Protein AF-A0A7C2IWE6-F1 (afdb_monomer_lite)

Radius of gyration: 13.64 Å; chains: 1; bounding box: 40×18×41 Å

Secondary structure (DSSP, 8-state):
---SSSHHHHHHHHHHHHHHHHHHHHHTT-HHHHHHHHHHHHHH-TT-HHHHHHHHHHHHHTT-HHHHHHTT-

Sequence (73 aa):
MAEGQDKILESGSDSILFAHKAFKFLENQQSEEALSICEEGVKRFPFYAEGHFILGKCYQTLKKYDDAKNEYE

Foldseek 3Di:
DPPPPDVVVVLVCLLVVLLVVLVVCVVVVVLVVSLVSLVVSCVSVVPSLSSLVSNLVSCVSVVVNVSSVVSVD

Structure (mmCIF, N/CA/C/O backbone):
data_AF-A0A7C2IWE6-F1
#
_entry.id   AF-A0A7C2IWE6-F1
#
loop_
_atom_site.group_PDB
_atom_site.id
_atom_site.type_symbol
_atom_site.label_atom_id
_atom_site.label_alt_id
_atom_site.label_comp_id
_atom_site.label_asym_id
_atom_site.label_entity_id
_atom_site.label_seq_id
_atom_site.pdbx_PDB_ins_code
_atom_site.Cartn_x
_atom_site.Cartn_y
_atom_site.Cartn_z
_atom_site.occupancy
_atom_site.B_iso_or_equiv
_atom_site.auth_seq_id
_atom_site.auth_comp_id
_atom_site.auth_asym_id
_atom_site.auth_atom_id
_atom_site.pdbx_PDB_model_num
ATOM 1 N N . MET A 1 1 ? 29.558 5.227 -29.720 1.00 42.31 1 MET A N 1
ATOM 2 C CA . MET A 1 1 ? 28.115 5.450 -29.500 1.00 42.31 1 MET A CA 1
ATOM 3 C C . MET A 1 1 ? 27.643 4.423 -28.488 1.00 42.31 1 MET A C 1
ATOM 5 O O . MET A 1 1 ? 27.399 3.285 -28.859 1.00 42.31 1 MET A O 1
ATOM 9 N N . ALA A 1 2 ? 27.630 4.783 -27.209 1.00 47.72 2 ALA A N 1
ATOM 10 C CA . ALA A 1 2 ? 27.138 3.930 -26.132 1.00 47.72 2 ALA A CA 1
ATOM 11 C C . ALA A 1 2 ? 26.264 4.807 -25.229 1.00 47.72 2 ALA A C 1
ATOM 13 O O . ALA A 1 2 ? 26.724 5.297 -24.211 1.00 47.72 2 ALA A O 1
ATOM 14 N N . GLU A 1 3 ? 25.032 5.077 -25.661 1.00 47.94 3 GLU A N 1
ATOM 15 C CA . GLU A 1 3 ? 24.079 5.932 -24.926 1.00 47.94 3 GLU A CA 1
ATOM 16 C C . GLU A 1 3 ? 22.781 5.185 -24.566 1.00 47.94 3 GLU A C 1
ATOM 18 O O . GLU A 1 3 ? 21.728 5.780 -24.385 1.00 47.94 3 GLU A O 1
ATOM 23 N N . GLY A 1 4 ? 22.825 3.853 -24.468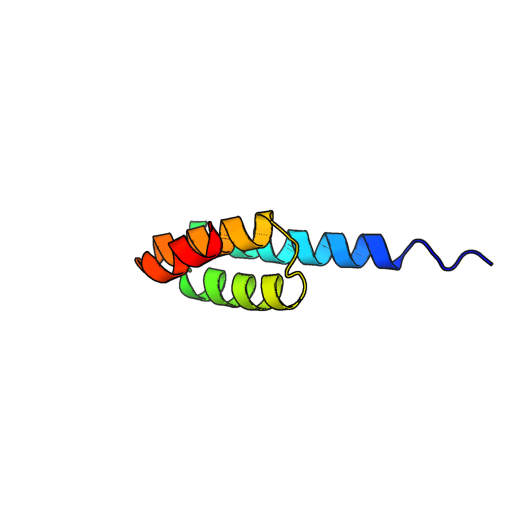 1.00 53.59 4 GLY A N 1
ATOM 24 C CA . GLY A 1 4 ? 21.610 3.036 -24.362 1.00 53.59 4 GLY A CA 1
ATOM 25 C C . GLY A 1 4 ? 21.339 2.341 -23.026 1.00 53.59 4 GLY A C 1
ATOM 26 O O . GLY A 1 4 ? 20.392 1.565 -22.983 1.00 53.59 4 GLY A O 1
ATOM 27 N N . GLN A 1 5 ? 22.156 2.518 -21.977 1.00 46.34 5 GLN A N 1
ATOM 28 C CA . GLN A 1 5 ? 22.087 1.637 -20.788 1.00 46.34 5 GLN A CA 1
ATOM 29 C C . GLN A 1 5 ? 21.902 2.341 -19.432 1.00 46.34 5 GLN A C 1
ATOM 31 O O . GLN A 1 5 ? 21.605 1.665 -18.454 1.00 46.34 5 GLN A O 1
ATOM 36 N N . ASP A 1 6 ? 21.978 3.671 -19.360 1.00 46.34 6 ASP A N 1
ATOM 37 C CA . ASP A 1 6 ? 21.925 4.385 -18.070 1.00 46.34 6 ASP A CA 1
ATOM 38 C C . ASP A 1 6 ? 20.485 4.679 -17.591 1.00 46.34 6 ASP A C 1
ATOM 40 O O . ASP A 1 6 ? 20.171 4.618 -16.406 1.00 46.34 6 ASP A O 1
ATOM 44 N N . LYS A 1 7 ? 19.539 4.861 -18.524 1.00 47.69 7 LYS A N 1
ATOM 45 C CA . LYS A 1 7 ? 18.155 5.265 -18.202 1.00 47.69 7 LYS A CA 1
ATOM 46 C C . LYS A 1 7 ? 17.279 4.151 -17.602 1.00 47.69 7 LYS A C 1
ATOM 48 O O . LYS A 1 7 ? 16.233 4.424 -17.010 1.00 47.69 7 LYS A O 1
ATOM 53 N N . ILE A 1 8 ? 17.692 2.890 -17.757 1.00 50.06 8 ILE A N 1
ATOM 54 C CA . ILE A 1 8 ? 16.964 1.723 -17.227 1.00 50.06 8 ILE A CA 1
ATOM 55 C C . ILE A 1 8 ? 17.255 1.544 -15.727 1.00 50.06 8 ILE A C 1
ATOM 57 O O . ILE A 1 8 ? 16.367 1.155 -14.969 1.00 50.06 8 ILE A O 1
ATOM 61 N N . LEU A 1 9 ? 18.468 1.887 -15.280 1.00 49.59 9 LEU A N 1
ATOM 62 C CA . LEU A 1 9 ? 18.892 1.741 -13.884 1.00 49.59 9 LEU A CA 1
ATOM 63 C C . LEU A 1 9 ? 18.316 2.844 -12.982 1.00 49.59 9 LEU A C 1
ATOM 65 O O . LEU A 1 9 ? 17.910 2.550 -11.857 1.00 49.59 9 LEU A O 1
ATOM 69 N N . GLU A 1 10 ? 18.187 4.079 -13.476 1.00 51.47 10 GLU A N 1
ATOM 70 C CA . GLU A 1 10 ? 17.538 5.169 -12.725 1.00 51.47 10 GLU A CA 1
ATOM 71 C C . GLU A 1 10 ? 16.039 4.904 -12.510 1.00 51.47 10 GLU A C 1
ATOM 73 O O . GLU A 1 10 ? 15.533 5.027 -11.396 1.00 51.47 10 GLU A O 1
ATOM 78 N N . SER A 1 11 ? 15.343 4.419 -13.544 1.00 54.03 11 SER A N 1
ATOM 79 C CA . SER A 1 11 ? 13.899 4.139 -13.477 1.00 54.03 11 SER A CA 1
ATOM 80 C C . SER A 1 11 ? 13.563 2.980 -12.528 1.00 54.03 11 SER A C 1
ATOM 82 O O . SER A 1 11 ? 12.559 3.025 -11.813 1.00 54.03 11 SER A O 1
ATOM 84 N N . GLY A 1 12 ? 14.410 1.944 -12.485 1.00 59.47 12 GLY A N 1
ATOM 85 C CA . GLY A 1 12 ? 14.267 0.846 -11.525 1.00 59.47 12 GLY A CA 1
ATOM 86 C C . GLY A 1 12 ? 14.530 1.296 -10.087 1.00 59.47 12 GLY A C 1
ATOM 87 O O . GLY A 1 12 ? 13.804 0.903 -9.175 1.00 59.47 12 GLY A O 1
ATOM 88 N N . SER A 1 13 ? 15.518 2.174 -9.897 1.00 69.12 13 SER A N 1
ATOM 89 C CA . SER A 1 13 ? 15.868 2.725 -8.585 1.00 69.12 13 SER A CA 1
ATOM 90 C C . SER A 1 13 ? 14.727 3.552 -8.001 1.00 69.12 13 SER A C 1
ATOM 92 O O . SER A 1 13 ? 14.364 3.343 -6.847 1.00 69.12 13 SER A O 1
ATOM 94 N N . ASP A 1 14 ? 14.114 4.432 -8.797 1.00 73.06 14 ASP A N 1
ATOM 95 C CA . ASP A 1 14 ? 12.971 5.239 -8.358 1.00 73.06 14 ASP A CA 1
ATOM 96 C C . ASP A 1 14 ? 11.734 4.387 -8.048 1.00 73.06 14 ASP A C 1
ATOM 98 O O . ASP A 1 14 ? 11.049 4.650 -7.056 1.00 73.06 14 ASP A O 1
ATOM 102 N N . SER A 1 15 ? 11.487 3.337 -8.846 1.00 74.00 15 SER A N 1
ATOM 103 C CA . SER A 1 15 ? 10.396 2.379 -8.612 1.00 74.00 15 SER A CA 1
ATOM 104 C C . SER A 1 15 ? 10.538 1.697 -7.247 1.00 74.00 15 SER A C 1
ATOM 106 O O . SER A 1 15 ? 9.622 1.692 -6.429 1.00 74.00 15 SER A O 1
ATOM 108 N N . ILE A 1 16 ? 11.732 1.186 -6.953 1.00 82.00 16 ILE A N 1
ATOM 109 C CA . ILE A 1 16 ? 12.027 0.522 -5.678 1.00 82.00 16 ILE A CA 1
ATOM 110 C C . ILE A 1 16 ? 12.035 1.535 -4.524 1.00 82.00 16 ILE A C 1
ATOM 112 O O . ILE A 1 16 ? 11.595 1.240 -3.410 1.00 82.00 16 ILE A O 1
ATOM 116 N N . LEU A 1 17 ? 12.512 2.757 -4.775 1.00 86.31 17 LEU A N 1
ATOM 117 C CA . LEU A 1 17 ? 12.661 3.788 -3.755 1.00 86.31 17 LEU A CA 1
ATOM 118 C C . LEU A 1 17 ? 11.318 4.232 -3.176 1.00 86.31 17 LEU A C 1
ATOM 120 O O . LEU A 1 17 ? 11.223 4.401 -1.958 1.00 86.31 17 LEU A O 1
ATOM 124 N N . PHE A 1 18 ? 10.292 4.440 -4.007 1.00 89.12 18 PHE A N 1
ATOM 125 C CA . PHE A 1 18 ? 8.984 4.852 -3.494 1.00 89.12 18 PHE A CA 1
ATOM 126 C C . PHE A 1 18 ? 8.346 3.737 -2.656 1.00 89.12 18 PHE A C 1
ATOM 128 O O . PHE A 1 18 ? 7.832 4.016 -1.575 1.00 89.12 18 PHE A O 1
ATOM 135 N N . ALA A 1 19 ? 8.459 2.482 -3.102 1.00 90.62 19 ALA A N 1
ATOM 136 C CA . ALA A 1 19 ? 7.933 1.316 -2.401 1.00 90.62 19 ALA A CA 1
ATOM 137 C C . ALA A 1 19 ? 8.614 1.131 -1.035 1.00 90.62 19 ALA A C 1
ATOM 139 O O . ALA A 1 19 ? 7.943 1.050 -0.004 1.00 90.62 19 ALA A O 1
ATOM 140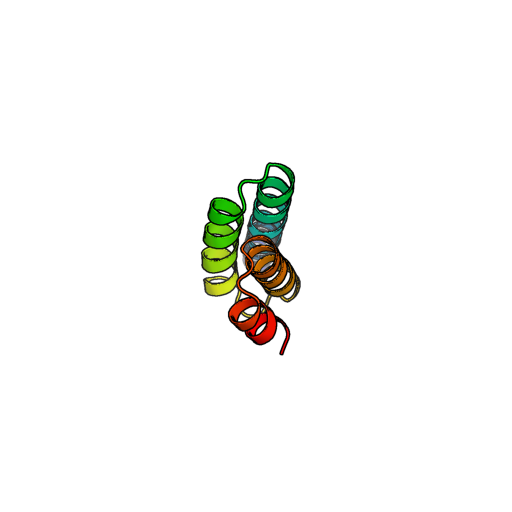 N N . HIS A 1 20 ? 9.948 1.178 -0.986 1.00 90.94 20 HIS A N 1
ATOM 141 C CA . HIS A 1 20 ? 10.689 1.129 0.277 1.00 90.94 20 HIS A CA 1
ATOM 142 C C . HIS A 1 20 ? 10.371 2.306 1.207 1.00 90.94 20 HIS A C 1
ATOM 144 O O . HIS A 1 20 ? 10.254 2.117 2.420 1.00 90.94 20 HIS A O 1
ATOM 150 N N . LYS A 1 21 ? 10.215 3.523 0.671 1.00 92.06 21 LYS A N 1
ATOM 151 C CA . LYS A 1 21 ? 9.807 4.683 1.476 1.00 92.06 21 LYS A CA 1
ATOM 152 C C . LYS A 1 21 ? 8.423 4.472 2.075 1.00 92.06 21 LYS A C 1
ATOM 154 O O . LYS A 1 21 ? 8.279 4.621 3.284 1.00 92.06 21 LYS A O 1
ATOM 159 N N . ALA A 1 22 ? 7.438 4.101 1.260 1.00 93.19 22 ALA A N 1
ATOM 160 C CA . ALA A 1 22 ? 6.077 3.849 1.717 1.00 93.19 22 ALA A CA 1
ATOM 161 C C . ALA A 1 22 ? 6.041 2.757 2.795 1.00 93.19 22 ALA A C 1
ATOM 163 O O . ALA A 1 22 ? 5.412 2.946 3.833 1.00 93.19 22 ALA A O 1
ATOM 164 N N . PHE A 1 23 ? 6.807 1.675 2.625 1.00 91.12 23 PHE A N 1
ATOM 165 C CA . PHE A 1 23 ? 6.954 0.644 3.654 1.00 91.12 23 PHE A CA 1
ATOM 166 C C . PHE A 1 23 ? 7.434 1.216 4.992 1.00 91.12 23 PHE A C 1
ATOM 168 O O . PHE A 1 23 ? 6.828 0.969 6.031 1.00 91.12 23 PHE A O 1
ATOM 175 N N . LYS A 1 24 ? 8.480 2.046 4.963 1.00 94.12 24 LYS A N 1
ATOM 176 C CA . LYS A 1 24 ? 9.028 2.679 6.165 1.00 94.12 24 LYS A CA 1
ATOM 177 C C . LYS A 1 24 ? 8.041 3.653 6.817 1.00 94.12 24 LYS A C 1
ATOM 179 O O . LYS A 1 24 ? 7.982 3.750 8.039 1.00 94.12 24 LYS A O 1
ATOM 184 N N . PHE A 1 25 ? 7.242 4.361 6.019 1.00 92.69 25 PHE A N 1
ATOM 185 C CA . PHE A 1 25 ? 6.162 5.199 6.539 1.00 92.69 25 PHE A CA 1
ATOM 186 C C . PHE A 1 25 ? 5.077 4.365 7.236 1.00 92.69 25 PHE A C 1
ATOM 188 O O . PHE A 1 25 ? 4.615 4.768 8.303 1.00 92.69 25 PHE A O 1
ATOM 195 N N . LEU A 1 26 ? 4.729 3.181 6.713 1.00 91.62 26 LEU A N 1
ATOM 196 C CA . LEU A 1 26 ? 3.816 2.255 7.396 1.00 91.62 26 LEU A CA 1
ATOM 197 C C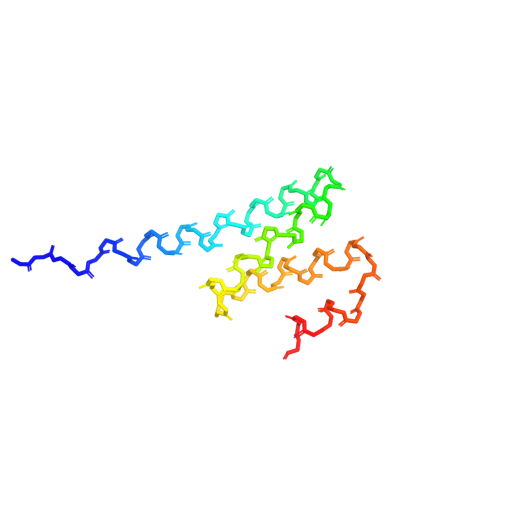 . LEU A 1 26 ? 4.373 1.788 8.748 1.00 91.62 26 LEU A C 1
ATOM 199 O O . LEU A 1 26 ? 3.636 1.781 9.732 1.00 91.62 26 LEU A O 1
ATOM 203 N N . GLU A 1 27 ? 5.668 1.462 8.827 1.00 92.25 27 GLU A N 1
ATOM 204 C CA . GLU A 1 27 ? 6.324 1.103 10.098 1.00 92.25 27 GLU A CA 1
ATOM 205 C C . GLU A 1 27 ? 6.267 2.244 11.125 1.00 92.25 27 GLU A C 1
ATOM 207 O O . GLU A 1 27 ? 6.089 2.010 12.320 1.00 92.25 27 GLU A O 1
ATOM 212 N N . ASN A 1 28 ? 6.332 3.490 10.652 1.00 92.88 28 ASN A N 1
ATOM 213 C CA . ASN A 1 28 ? 6.214 4.688 11.479 1.00 92.88 28 ASN A CA 1
ATOM 214 C C . ASN A 1 28 ? 4.758 5.087 11.799 1.00 92.88 28 ASN A C 1
ATOM 216 O O . ASN A 1 28 ? 4.537 6.173 12.333 1.00 92.88 28 ASN A O 1
ATOM 220 N N . GLN A 1 29 ? 3.761 4.255 11.470 1.00 91.06 29 GLN A N 1
ATOM 221 C CA . GLN A 1 29 ? 2.319 4.557 11.571 1.00 91.06 29 GLN A CA 1
ATOM 222 C C . GLN A 1 29 ? 1.851 5.742 10.702 1.00 91.06 29 GLN A C 1
ATOM 224 O O . GLN A 1 29 ? 0.708 6.187 10.805 1.00 91.06 29 GLN A O 1
ATOM 229 N N . GLN A 1 30 ? 2.692 6.226 9.790 1.00 94.12 30 GLN A N 1
ATOM 230 C CA . GLN A 1 30 ? 2.405 7.323 8.864 1.00 94.12 30 GLN A CA 1
ATOM 231 C C . GLN A 1 30 ? 1.732 6.788 7.592 1.00 94.12 30 GLN A C 1
ATOM 233 O O . GLN A 1 30 ? 2.225 6.939 6.476 1.00 94.12 30 GLN A O 1
ATOM 238 N N . SER A 1 31 ? 0.594 6.124 7.769 1.00 91.38 31 SER A N 1
ATOM 239 C CA . SER A 1 31 ? -0.070 5.369 6.699 1.00 91.38 31 SER A CA 1
ATOM 240 C C . SER A 1 31 ? -0.605 6.256 5.567 1.00 91.38 31 SER A C 1
ATOM 242 O O . SER A 1 31 ? -0.664 5.819 4.422 1.00 91.38 31 SER A O 1
ATOM 244 N N . GLU A 1 32 ? -0.960 7.508 5.865 1.00 92.75 32 GLU A N 1
ATOM 245 C CA . GLU A 1 32 ? -1.417 8.488 4.868 1.00 92.75 32 GLU A CA 1
ATOM 246 C C . GLU A 1 32 ? -0.274 8.969 3.959 1.00 92.75 32 GLU A C 1
ATOM 248 O O . GLU A 1 32 ? -0.434 9.038 2.742 1.00 92.75 32 GLU A O 1
ATOM 253 N N . GLU A 1 33 ? 0.905 9.228 4.531 1.00 93.31 33 GLU A N 1
ATOM 254 C CA . GLU A 1 33 ? 2.114 9.587 3.772 1.00 93.31 33 GLU A CA 1
ATOM 255 C C . GLU A 1 33 ? 2.577 8.412 2.903 1.00 93.31 33 GLU A C 1
ATOM 257 O O . GLU A 1 33 ? 2.920 8.592 1.733 1.00 93.31 33 GLU A O 1
ATOM 262 N N . ALA A 1 34 ? 2.535 7.194 3.460 1.00 94.12 34 ALA A N 1
ATOM 263 C CA . ALA A 1 34 ? 2.835 5.971 2.724 1.00 94.12 34 ALA A CA 1
ATOM 264 C C . ALA A 1 34 ? 1.931 5.825 1.495 1.00 94.12 34 ALA A C 1
ATOM 266 O O . ALA A 1 34 ? 2.425 5.554 0.400 1.00 94.12 34 ALA A O 1
ATOM 267 N N . LEU A 1 35 ? 0.627 6.063 1.677 1.00 94.06 35 LEU A N 1
ATOM 268 C CA . LEU A 1 35 ? -0.356 6.008 0.605 1.00 94.06 35 LEU A CA 1
ATOM 269 C C . LEU A 1 35 ? -0.023 7.007 -0.506 1.00 94.06 35 LEU A C 1
ATOM 271 O O . LEU A 1 35 ? 0.107 6.606 -1.657 1.00 94.06 35 LEU A O 1
ATOM 275 N N . SER A 1 36 ? 0.195 8.274 -0.152 1.00 94.06 36 SER A N 1
ATOM 276 C CA . SER A 1 36 ? 0.485 9.346 -1.112 1.00 94.06 36 SER A CA 1
ATOM 277 C C . SER A 1 36 ? 1.729 9.047 -1.964 1.00 94.06 36 SER A C 1
ATOM 279 O O . SER A 1 36 ? 1.719 9.189 -3.188 1.00 94.06 36 SER A O 1
ATOM 281 N N . ILE A 1 37 ? 2.798 8.549 -1.331 1.00 92.69 37 ILE A N 1
ATOM 282 C CA . ILE A 1 37 ? 4.041 8.180 -2.024 1.00 92.69 37 ILE A CA 1
ATOM 283 C C . ILE A 1 37 ? 3.831 6.978 -2.943 1.00 92.69 37 ILE A C 1
ATOM 285 O O . ILE A 1 37 ? 4.344 6.973 -4.064 1.00 92.69 37 ILE A O 1
ATOM 289 N N . CYS A 1 38 ? 3.097 5.964 -2.483 1.00 91.81 38 CYS A N 1
ATOM 290 C CA . CYS A 1 38 ? 2.789 4.799 -3.299 1.00 91.81 38 CYS A CA 1
ATOM 291 C C . CYS A 1 38 ? 1.895 5.158 -4.488 1.00 91.81 38 CYS A C 1
ATOM 293 O O . CYS A 1 38 ? 2.210 4.726 -5.590 1.00 91.81 38 CYS A O 1
ATOM 295 N N . GLU A 1 39 ? 0.858 5.982 -4.310 1.00 92.38 39 GLU A N 1
ATOM 296 C CA . GLU A 1 39 ? -0.018 6.442 -5.398 1.00 92.38 39 GLU A CA 1
ATOM 297 C C . GLU A 1 39 ? 0.767 7.189 -6.484 1.00 92.38 39 GLU A C 1
ATOM 299 O O . GLU A 1 39 ? 0.623 6.907 -7.673 1.00 92.38 39 GLU A O 1
ATOM 304 N N . GLU A 1 40 ? 1.646 8.116 -6.100 1.00 91.19 40 GLU A N 1
ATOM 305 C CA . GLU A 1 40 ? 2.500 8.819 -7.064 1.00 91.19 40 GLU A CA 1
ATOM 306 C C . GLU A 1 40 ? 3.522 7.885 -7.727 1.00 91.19 40 GLU A C 1
ATOM 308 O O . GLU A 1 40 ? 3.835 8.037 -8.912 1.00 91.19 40 GLU A O 1
ATOM 313 N N . GLY A 1 41 ? 4.022 6.898 -6.984 1.00 90.44 41 GLY A N 1
ATOM 314 C CA . GLY A 1 41 ? 4.928 5.873 -7.484 1.00 90.44 41 GLY A CA 1
ATOM 315 C C . GLY A 1 41 ? 4.288 4.979 -8.541 1.00 90.44 41 GLY A C 1
ATOM 316 O O . GLY A 1 41 ? 4.823 4.862 -9.643 1.00 90.44 41 GLY A O 1
ATOM 317 N N . VAL A 1 42 ? 3.114 4.406 -8.258 1.00 89.69 42 VAL A N 1
ATOM 318 C CA . VAL A 1 42 ? 2.403 3.535 -9.209 1.00 89.69 42 VAL A CA 1
ATOM 319 C C . VAL A 1 42 ? 1.879 4.305 -10.421 1.00 89.69 42 VAL A C 1
ATOM 321 O O . VAL A 1 42 ? 1.839 3.752 -11.512 1.00 89.69 42 VAL A O 1
ATOM 324 N N . LYS A 1 43 ? 1.571 5.607 -10.305 1.00 88.62 43 LYS A N 1
ATOM 325 C CA . LYS A 1 43 ? 1.249 6.440 -11.481 1.00 88.62 43 LYS A CA 1
ATOM 326 C C . LYS A 1 43 ? 2.420 6.548 -12.455 1.00 88.62 43 LYS A C 1
ATOM 328 O O . LYS A 1 43 ? 2.214 6.582 -13.666 1.00 88.62 43 LYS A O 1
ATOM 333 N N . ARG A 1 44 ? 3.649 6.631 -11.936 1.00 87.38 44 ARG A N 1
ATOM 334 C CA . ARG A 1 44 ? 4.874 6.674 -12.754 1.00 87.38 44 ARG A CA 1
ATOM 335 C C . ARG A 1 44 ? 5.276 5.288 -13.243 1.00 87.38 44 ARG A C 1
ATOM 337 O O . ARG A 1 44 ? 5.784 5.155 -14.354 1.00 87.38 44 ARG A O 1
ATOM 344 N N . PHE A 1 45 ? 5.022 4.271 -12.426 1.00 87.06 45 PHE A N 1
ATOM 345 C CA . PHE A 1 45 ? 5.411 2.888 -12.665 1.00 87.06 45 PHE A CA 1
ATOM 346 C C . PHE A 1 45 ? 4.205 1.944 -12.529 1.00 87.06 45 PHE A C 1
ATOM 348 O O . PHE A 1 45 ? 4.177 1.111 -11.623 1.00 87.06 45 PHE A O 1
ATOM 355 N N . PRO A 1 46 ? 3.227 2.019 -13.453 1.00 85.62 46 PRO A N 1
ATOM 356 C CA . PRO A 1 46 ? 1.974 1.257 -13.359 1.00 85.62 46 PRO A CA 1
ATOM 357 C C . PRO A 1 46 ? 2.149 -0.252 -13.568 1.00 85.62 46 PRO A C 1
ATOM 359 O O . PRO A 1 46 ? 1.216 -1.023 -13.403 1.00 85.62 46 PRO A O 1
ATOM 362 N N . PHE A 1 47 ? 3.344 -0.693 -13.968 1.00 85.75 47 PHE A N 1
ATOM 363 C CA . PHE A 1 47 ? 3.681 -2.108 -14.131 1.00 85.75 47 PHE A CA 1
ATOM 364 C C . PHE A 1 47 ? 4.529 -2.649 -12.972 1.00 85.75 47 PHE A C 1
ATOM 366 O O . PHE A 1 47 ? 4.972 -3.798 -13.013 1.00 85.75 47 PHE A O 1
ATOM 373 N N . TYR A 1 48 ? 4.805 -1.836 -11.946 1.00 87.06 48 TYR A N 1
ATOM 374 C CA . TYR A 1 48 ? 5.626 -2.253 -10.816 1.00 87.06 48 TYR A CA 1
ATOM 375 C C . TYR A 1 48 ? 4.771 -2.960 -9.761 1.00 87.06 48 TYR A C 1
ATOM 377 O O . TYR A 1 48 ? 4.172 -2.336 -8.886 1.00 87.06 48 TYR A O 1
ATOM 385 N N . ALA A 1 49 ? 4.737 -4.291 -9.848 1.00 87.06 49 ALA A N 1
ATOM 386 C CA . ALA A 1 49 ? 3.910 -5.152 -9.001 1.00 87.06 49 ALA A CA 1
ATOM 387 C C . ALA A 1 49 ? 4.135 -4.938 -7.492 1.00 87.06 49 ALA A C 1
ATOM 389 O O . ALA A 1 49 ? 3.189 -4.947 -6.709 1.00 87.06 49 ALA A O 1
ATOM 390 N N . GLU A 1 50 ? 5.380 -4.707 -7.071 1.00 87.06 50 GLU A N 1
ATOM 391 C CA . GLU A 1 50 ? 5.701 -4.473 -5.660 1.00 87.06 50 GLU A CA 1
ATOM 392 C C . GLU A 1 50 ? 5.173 -3.112 -5.169 1.00 87.06 50 GLU A C 1
ATOM 394 O O . GLU A 1 50 ? 4.741 -2.992 -4.024 1.00 87.06 50 GLU A O 1
ATOM 399 N N . GLY A 1 51 ? 5.096 -2.114 -6.056 1.00 89.75 51 GLY A N 1
ATOM 400 C CA . GLY A 1 51 ? 4.452 -0.829 -5.786 1.00 89.75 51 GLY A CA 1
ATOM 401 C C . GLY A 1 51 ? 2.957 -0.971 -5.504 1.00 89.75 51 GLY A C 1
ATOM 402 O O . GLY A 1 51 ? 2.488 -0.461 -4.487 1.00 89.75 51 GLY A O 1
ATOM 403 N N . HIS A 1 52 ? 2.240 -1.724 -6.345 1.00 91.31 52 HIS A N 1
ATOM 404 C CA . HIS A 1 52 ? 0.824 -2.057 -6.131 1.00 91.31 52 HIS A CA 1
ATOM 405 C C . HIS A 1 52 ? 0.617 -2.883 -4.857 1.00 91.31 52 HIS A C 1
ATOM 407 O O . HIS A 1 52 ? -0.291 -2.617 -4.071 1.00 91.31 52 HIS A O 1
ATOM 413 N N . PHE A 1 53 ? 1.523 -3.822 -4.565 1.00 91.25 53 PHE A N 1
ATOM 414 C CA . PHE A 1 53 ? 1.459 -4.602 -3.332 1.00 91.25 53 PHE A CA 1
ATOM 415 C C . PHE A 1 53 ? 1.546 -3.726 -2.072 1.00 91.25 53 PHE A C 1
ATOM 417 O O . PHE 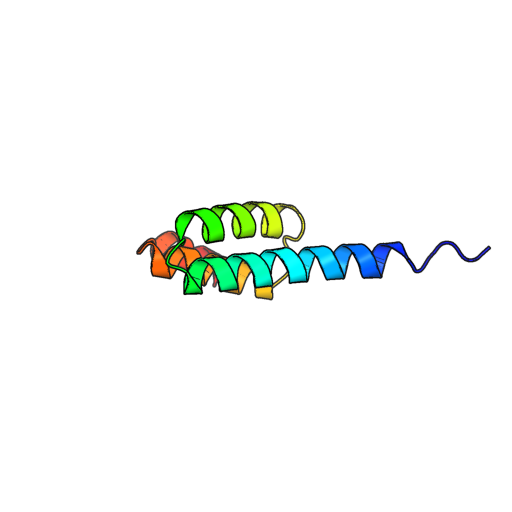A 1 53 ? 0.768 -3.906 -1.125 1.00 91.25 53 PHE A O 1
ATOM 424 N N . ILE A 1 54 ? 2.482 -2.769 -2.051 1.00 92.12 54 ILE A N 1
ATOM 425 C CA . ILE A 1 54 ? 2.630 -1.834 -0.930 1.00 92.12 54 ILE A CA 1
ATOM 426 C C . ILE A 1 54 ? 1.480 -0.827 -0.894 1.00 92.12 54 ILE A C 1
ATOM 428 O O . ILE A 1 54 ? 0.997 -0.528 0.198 1.00 92.12 54 ILE A O 1
ATOM 432 N N . LEU A 1 55 ? 0.975 -0.372 -2.041 1.00 93.56 55 LEU A N 1
ATOM 433 C CA . LEU A 1 55 ? -0.205 0.488 -2.110 1.00 93.56 55 LEU A CA 1
ATOM 434 C C . LEU A 1 55 ? -1.435 -0.201 -1.491 1.00 93.56 55 LEU A C 1
ATOM 436 O O . LEU A 1 55 ? -2.071 0.357 -0.594 1.00 93.56 55 LEU A O 1
ATOM 440 N N . GLY A 1 56 ? -1.683 -1.466 -1.835 1.00 93.88 56 GLY A N 1
ATOM 441 C CA . GLY A 1 56 ? -2.718 -2.280 -1.194 1.00 93.88 56 GLY A CA 1
ATOM 442 C C . GLY A 1 56 ? -2.507 -2.430 0.319 1.00 93.88 56 GLY A C 1
ATOM 443 O O . GLY A 1 56 ? -3.460 -2.337 1.095 1.00 93.88 56 GLY A O 1
ATOM 444 N N . LYS A 1 57 ? -1.257 -2.579 0.788 1.00 92.19 57 LYS A N 1
ATOM 445 C CA . LYS A 1 57 ? -0.948 -2.587 2.233 1.00 92.19 57 LYS A CA 1
ATOM 446 C C . LYS A 1 57 ? -1.257 -1.247 2.902 1.00 92.19 57 LYS A C 1
ATOM 448 O O . LYS A 1 57 ? -1.756 -1.237 4.031 1.00 92.19 57 LYS A O 1
ATOM 453 N N . CYS A 1 58 ? -0.980 -0.131 2.229 1.00 93.88 58 CYS A N 1
ATOM 454 C CA . CYS A 1 58 ? -1.320 1.202 2.720 1.00 93.88 58 CYS A CA 1
ATOM 455 C C . CYS A 1 58 ? -2.834 1.335 2.902 1.00 93.88 58 CYS A C 1
ATOM 457 O O . CYS A 1 58 ? -3.294 1.696 3.987 1.00 93.88 58 CYS A O 1
ATOM 459 N N . TYR A 1 59 ? -3.612 0.943 1.891 1.00 94.31 59 TYR A N 1
ATOM 460 C CA . TYR A 1 59 ? -5.071 0.927 1.967 1.00 94.31 59 TYR A CA 1
ATOM 461 C C . TYR A 1 59 ? -5.595 0.011 3.084 1.00 94.31 59 TYR A C 1
ATOM 463 O O . TYR A 1 59 ? -6.438 0.442 3.872 1.00 94.31 59 TYR A O 1
ATOM 471 N N . GLN A 1 60 ? -5.048 -1.200 3.246 1.00 92.75 60 GLN A N 1
ATOM 472 C CA . GLN A 1 60 ? -5.409 -2.093 4.358 1.00 92.75 60 GLN A CA 1
ATOM 473 C C . GLN A 1 60 ? -5.155 -1.456 5.731 1.00 92.75 60 GLN A C 1
ATOM 475 O O . GLN A 1 60 ? -5.990 -1.567 6.631 1.00 92.75 60 GLN A O 1
ATOM 480 N N . THR A 1 61 ? -4.022 -0.769 5.891 1.00 91.19 61 THR A N 1
ATOM 481 C CA . THR A 1 61 ? -3.640 -0.125 7.159 1.00 91.19 61 THR A CA 1
ATOM 482 C C . THR A 1 61 ? -4.569 1.049 7.481 1.00 91.19 61 THR A C 1
ATOM 484 O O . THR A 1 61 ? -4.953 1.252 8.632 1.00 91.19 61 THR A O 1
ATOM 487 N N . LEU A 1 62 ? -5.026 1.760 6.446 1.00 91.94 62 LEU A N 1
ATOM 488 C CA . LEU A 1 62 ? -6.037 2.817 6.524 1.00 91.94 62 LEU A CA 1
ATOM 489 C C . LEU A 1 62 ? -7.482 2.295 6.597 1.00 91.94 62 LEU A C 1
ATOM 491 O O . LEU A 1 62 ? -8.417 3.095 6.588 1.00 91.94 62 LEU A O 1
ATOM 495 N N . LYS A 1 63 ? -7.684 0.972 6.684 1.00 93.19 63 LYS A N 1
ATOM 496 C CA . LYS A 1 63 ? -8.998 0.301 6.687 1.00 93.19 63 LYS A CA 1
ATOM 497 C C . LYS A 1 63 ? -9.841 0.563 5.429 1.00 93.19 63 LYS A C 1
ATOM 499 O O . LYS A 1 63 ? -11.061 0.422 5.457 1.00 93.19 63 LYS A O 1
ATOM 504 N N . LYS A 1 64 ? -9.191 0.917 4.321 1.00 92.94 64 LYS A N 1
ATOM 505 C CA . LYS A 1 64 ? -9.782 1.097 2.990 1.00 92.94 64 LYS A CA 1
ATOM 506 C C . LYS A 1 64 ? -9.722 -0.222 2.218 1.00 92.94 64 LYS A C 1
ATOM 508 O O . LYS A 1 64 ? -8.935 -0.390 1.294 1.00 92.94 64 LYS A O 1
ATOM 513 N N . TYR A 1 65 ? -10.489 -1.209 2.667 1.00 89.81 65 TYR A N 1
ATOM 514 C CA . TYR A 1 65 ? -10.380 -2.576 2.145 1.00 89.81 65 TYR A CA 1
ATOM 515 C C . TYR A 1 65 ? -10.850 -2.712 0.692 1.00 89.81 65 TYR A C 1
ATOM 517 O O . TYR A 1 65 ? -10.281 -3.518 -0.039 1.00 89.81 65 TYR A O 1
ATOM 525 N N . ASP A 1 66 ? -11.836 -1.917 0.271 1.00 90.00 66 ASP A N 1
ATOM 526 C CA . ASP A 1 66 ? -12.317 -1.901 -1.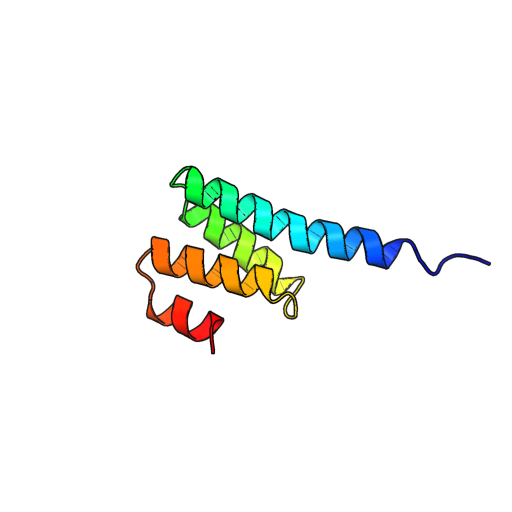115 1.00 90.00 66 ASP A CA 1
ATOM 527 C C . ASP A 1 66 ? -11.225 -1.419 -2.082 1.00 90.00 66 ASP A C 1
ATOM 529 O O . ASP A 1 66 ? -10.940 -2.088 -3.074 1.00 90.00 66 ASP A O 1
ATOM 533 N N . ASP A 1 67 ? -10.541 -0.319 -1.744 1.00 89.44 67 ASP A N 1
ATOM 534 C CA . ASP A 1 67 ? -9.407 0.192 -2.524 1.00 89.44 67 ASP A CA 1
ATOM 535 C C . ASP A 1 67 ? -8.240 -0.806 -2.526 1.00 89.44 67 ASP A C 1
ATOM 537 O O . ASP A 1 67 ? -7.658 -1.087 -3.569 1.00 89.44 67 ASP A O 1
ATOM 541 N N . ALA A 1 68 ? -7.936 -1.421 -1.376 1.00 90.62 68 ALA A N 1
ATOM 542 C CA . ALA A 1 68 ? -6.888 -2.437 -1.294 1.00 90.62 68 ALA A CA 1
ATOM 543 C C . ALA A 1 68 ? -7.161 -3.643 -2.203 1.00 90.62 68 ALA A C 1
ATOM 545 O O . ALA A 1 68 ? -6.226 -4.206 -2.763 1.00 90.62 68 ALA A O 1
ATOM 546 N N . LYS A 1 69 ? -8.429 -4.055 -2.325 1.00 87.69 69 LYS A N 1
ATOM 547 C CA . LYS A 1 69 ? -8.828 -5.195 -3.151 1.00 87.69 69 LYS A CA 1
ATOM 548 C C . LYS A 1 69 ? -8.624 -4.899 -4.635 1.00 87.69 69 LYS A C 1
ATOM 550 O O . LYS A 1 69 ? -8.065 -5.745 -5.321 1.00 87.69 69 LYS A O 1
ATOM 555 N N . ASN A 1 70 ? -8.982 -3.696 -5.084 1.00 87.75 70 ASN A N 1
ATOM 556 C CA . ASN A 1 70 ? -8.751 -3.263 -6.465 1.00 87.75 70 ASN A CA 1
ATOM 557 C C . ASN A 1 70 ? -7.266 -3.301 -6.855 1.00 87.75 70 ASN A C 1
ATOM 559 O O . ASN A 1 70 ? -6.952 -3.599 -7.998 1.00 87.7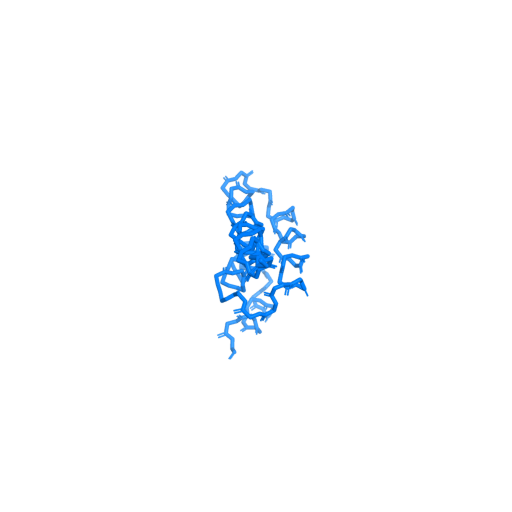5 70 ASN A O 1
ATOM 563 N N . GLU A 1 71 ? -6.356 -3.042 -5.913 1.00 83.38 71 GLU A N 1
ATOM 564 C CA . GLU A 1 71 ? -4.908 -3.097 -6.165 1.00 83.38 71 GLU A CA 1
ATOM 565 C C . GLU A 1 71 ? -4.333 -4.526 -6.203 1.00 83.38 71 GLU A C 1
ATOM 567 O O . GLU A 1 71 ? -3.191 -4.721 -6.622 1.00 83.38 71 GLU A O 1
ATOM 572 N N . TYR A 1 72 ? -5.088 -5.529 -5.738 1.00 74.88 72 TYR A N 1
ATOM 573 C CA . TYR A 1 72 ? -4.683 -6.941 -5.740 1.00 74.88 72 TYR A CA 1
ATOM 574 C C . TYR A 1 72 ? -5.344 -7.780 -6.842 1.00 74.88 72 TYR A C 1
ATOM 576 O O . TYR A 1 72 ? -4.923 -8.923 -7.041 1.00 74.88 72 TYR A O 1
ATOM 584 N N . GLU A 1 73 ? -6.382 -7.254 -7.495 1.00 74.69 73 GLU A N 1
ATOM 585 C CA . GLU A 1 73 ? -7.121 -7.902 -8.592 1.00 74.69 73 GLU A CA 1
ATOM 586 C C . GLU A 1 73 ? -6.465 -7.655 -9.957 1.00 74.69 73 GLU A C 1
ATOM 588 O O . GLU A 1 73 ? -6.428 -8.627 -10.750 1.00 74.69 73 GLU A O 1
#

pLDDT: mean 82.78, std 15.62, range [42.31, 94.31]